Protein AF-A0A3E2N3I8-F1 (afdb_monomer)

InterPro domains:
  IPR007329 FMN-binding [PF04205] (57-126)
  IPR007329 FMN-binding [SM00900] (57-129)

Structure (mmCIF, N/CA/C/O backbone):
data_AF-A0A3E2N3I8-F1
#
_entry.id   AF-A0A3E2N3I8-F1
#
loop_
_atom_site.group_PDB
_atom_site.id
_atom_site.type_symbol
_atom_site.label_atom_id
_atom_site.label_alt_id
_atom_site.label_comp_id
_atom_site.label_asym_id
_atom_site.label_entity_id
_atom_site.label_seq_id
_atom_site.pdbx_PDB_ins_code
_atom_site.Cartn_x
_atom_site.Cartn_y
_atom_site.Cartn_z
_atom_site.occupancy
_atom_site.B_iso_or_equiv
_atom_site.auth_seq_id
_atom_site.auth_comp_id
_atom_site.auth_asym_id
_atom_site.auth_atom_id
_atom_site.pdbx_PDB_model_num
ATOM 1 N N . MET A 1 1 ? -47.978 -2.081 65.267 1.00 39.34 1 MET A N 1
ATOM 2 C CA . MET A 1 1 ? -46.931 -2.797 64.511 1.00 39.34 1 MET A CA 1
ATOM 3 C C . MET A 1 1 ? -46.840 -2.166 63.124 1.00 39.34 1 MET A C 1
ATOM 5 O O . MET A 1 1 ? -47.863 -2.122 62.464 1.00 39.34 1 MET A O 1
ATOM 9 N N . ASN A 1 2 ? -45.671 -1.611 62.777 1.00 47.62 2 ASN A N 1
ATOM 10 C CA . ASN A 1 2 ? -45.121 -1.274 61.446 1.00 47.62 2 ASN A CA 1
ATOM 11 C C . ASN A 1 2 ? -46.071 -0.808 60.320 1.00 47.62 2 ASN A C 1
ATOM 13 O O . ASN A 1 2 ? -46.862 -1.583 59.808 1.00 47.62 2 ASN A O 1
ATOM 17 N N . LYS A 1 3 ? -46.061 0.482 59.954 1.00 43.34 3 LYS A N 1
ATOM 18 C CA . LYS A 1 3 ? -45.058 1.225 59.144 1.00 43.34 3 LYS A CA 1
ATOM 19 C C . LYS A 1 3 ? -45.402 1.203 57.647 1.00 43.34 3 LYS A C 1
ATOM 21 O O . LYS A 1 3 ? -45.343 0.148 57.036 1.00 43.34 3 LYS A O 1
ATOM 26 N N . SER A 1 4 ? -45.596 2.423 57.122 1.00 53.06 4 SER A N 1
ATOM 27 C CA . SER A 1 4 ? -45.160 2.954 55.812 1.00 53.06 4 SER A CA 1
ATOM 28 C C . SER A 1 4 ? -45.605 2.243 54.530 1.00 53.06 4 SER A C 1
ATOM 30 O O . SER A 1 4 ? -45.555 1.033 54.440 1.00 53.06 4 SER A O 1
ATOM 32 N N . ASN A 1 5 ? -45.869 2.889 53.402 1.00 48.25 5 ASN A N 1
ATOM 33 C CA . ASN A 1 5 ? -46.020 4.275 52.966 1.00 48.25 5 ASN A CA 1
ATOM 34 C C . ASN A 1 5 ? -46.441 4.159 51.488 1.00 48.25 5 ASN A C 1
ATOM 36 O O . ASN A 1 5 ? -46.211 3.135 50.845 1.00 48.25 5 ASN A O 1
ATOM 40 N N . ALA A 1 6 ? -47.047 5.224 50.973 1.00 53.50 6 ALA A N 1
ATOM 41 C CA . ALA A 1 6 ? -47.477 5.411 49.593 1.00 53.50 6 ALA A CA 1
ATOM 42 C C . ALA A 1 6 ? -46.555 4.795 48.521 1.00 53.50 6 ALA A C 1
ATOM 44 O O . ALA A 1 6 ? -45.352 5.046 48.505 1.00 53.50 6 ALA A O 1
ATOM 45 N N . ASN A 1 7 ? -47.146 4.109 47.539 1.00 51.03 7 ASN A N 1
ATOM 46 C CA . ASN A 1 7 ? -46.514 3.935 46.234 1.00 51.03 7 ASN A CA 1
ATOM 47 C C . ASN A 1 7 ? -47.495 4.356 45.135 1.00 51.03 7 ASN A C 1
ATOM 49 O O . ASN A 1 7 ? -48.302 3.578 44.628 1.00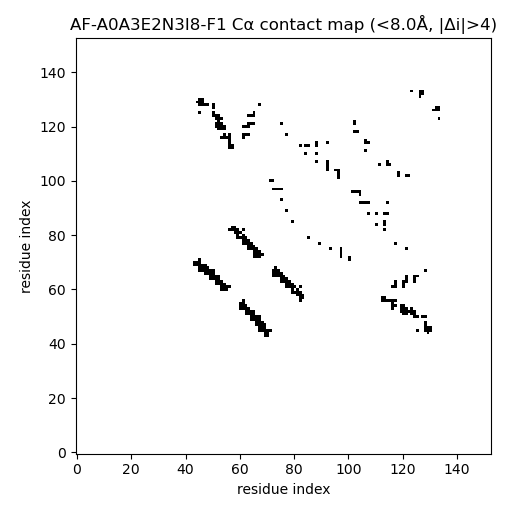 51.03 7 ASN A O 1
ATOM 53 N N . ALA A 1 8 ? -47.455 5.654 44.835 1.00 56.22 8 ALA A N 1
ATOM 54 C CA . ALA A 1 8 ? -48.108 6.248 43.686 1.00 56.22 8 ALA A CA 1
ATOM 55 C C . ALA A 1 8 ? -47.397 5.766 42.415 1.00 56.22 8 ALA A C 1
ATOM 57 O O . ALA A 1 8 ? -46.375 6.318 42.008 1.00 56.22 8 ALA A O 1
ATOM 58 N N . LYS A 1 9 ? -47.957 4.740 41.775 1.00 53.19 9 LYS A N 1
ATOM 59 C CA . LYS A 1 9 ? -47.536 4.280 40.451 1.00 53.19 9 LYS A CA 1
ATOM 60 C C . LYS A 1 9 ? -47.992 5.313 39.412 1.00 53.19 9 LYS A C 1
ATOM 62 O O . LYS A 1 9 ? -49.081 5.214 38.859 1.00 53.19 9 LYS A O 1
ATOM 67 N N . ARG A 1 10 ? -47.181 6.356 39.202 1.00 56.53 10 ARG A N 1
ATOM 68 C CA . ARG A 1 10 ? -47.326 7.313 38.093 1.00 56.53 10 ARG A CA 1
ATOM 69 C C . ARG A 1 10 ? -46.258 7.028 37.044 1.00 56.53 10 ARG A C 1
ATOM 71 O O . ARG A 1 10 ? -45.067 7.078 37.331 1.00 56.53 10 ARG A O 1
ATOM 78 N N . ASN A 1 11 ? -46.731 6.714 35.847 1.00 50.38 11 ASN A N 1
ATOM 79 C CA . ASN A 1 11 ? -45.954 6.447 34.643 1.00 50.38 11 ASN A CA 1
ATOM 80 C C . ASN A 1 11 ? -45.165 7.697 34.214 1.00 50.38 11 ASN A C 1
ATOM 82 O O . ASN A 1 11 ? -45.708 8.800 34.257 1.00 50.38 11 ASN A O 1
ATOM 86 N N . GLY A 1 12 ? -43.923 7.533 33.750 1.00 41.38 12 GLY A N 1
ATOM 87 C CA . GLY A 1 12 ? -43.133 8.639 33.211 1.00 41.38 12 GLY A CA 1
ATOM 88 C C . GLY A 1 12 ? -41.896 8.165 32.454 1.00 41.38 12 GLY A C 1
ATOM 89 O O . GLY A 1 12 ? -41.127 7.349 32.947 1.00 41.38 12 GLY A O 1
ATOM 90 N N . TYR A 1 13 ? -41.730 8.684 31.244 1.00 47.84 13 TYR A N 1
ATOM 91 C CA . TYR A 1 13 ? -40.649 8.456 30.288 1.00 47.84 13 TYR A CA 1
ATOM 92 C C . TYR A 1 13 ? -39.301 9.037 30.761 1.00 47.84 13 TYR A C 1
ATOM 94 O O . TYR A 1 13 ? -38.807 10.013 30.204 1.00 47.84 13 TYR A O 1
ATOM 102 N N . ILE A 1 14 ? -38.678 8.446 31.782 1.00 47.94 14 ILE A N 1
ATOM 103 C CA . ILE A 1 14 ? -37.394 8.917 32.345 1.00 47.94 14 ILE A CA 1
ATOM 104 C C . ILE A 1 14 ? -36.205 8.125 31.763 1.00 47.94 14 ILE A C 1
ATOM 106 O O . ILE A 1 14 ? -35.302 7.716 32.483 1.00 47.94 14 ILE A O 1
ATOM 110 N N . GLY A 1 15 ? -36.229 7.849 30.455 1.00 44.22 15 GLY A N 1
ATOM 111 C CA . GLY A 1 15 ? -35.231 6.985 29.802 1.00 44.22 15 GLY A CA 1
ATOM 112 C C . GLY A 1 15 ? -34.478 7.581 28.613 1.00 44.22 15 GLY A C 1
ATOM 113 O O . GLY A 1 15 ? -33.548 6.946 28.138 1.00 44.22 15 GLY A O 1
ATOM 114 N N . LEU A 1 16 ? -34.845 8.770 28.120 1.00 48.81 16 LEU A N 1
ATOM 115 C CA . LEU A 1 16 ? -34.192 9.358 26.934 1.00 48.81 16 LEU A CA 1
ATOM 116 C C . LEU A 1 16 ? -33.796 10.837 27.098 1.00 48.81 16 LEU A C 1
ATOM 118 O O . LEU A 1 16 ? -33.127 11.395 26.237 1.00 48.81 16 LEU A O 1
ATOM 122 N N . GLY A 1 17 ? -34.197 11.480 28.200 1.00 40.31 17 GLY A N 1
ATOM 123 C CA . GLY A 1 17 ? -34.070 12.931 28.393 1.00 40.31 17 GLY A CA 1
ATOM 124 C C . GLY A 1 17 ? -32.861 13.407 29.205 1.00 40.31 17 GLY A C 1
ATOM 125 O O . GLY A 1 17 ? -32.800 14.589 29.522 1.00 40.31 17 GLY A O 1
ATOM 126 N N . ALA A 1 18 ? -31.923 12.529 29.579 1.00 48.69 18 ALA A N 1
ATOM 127 C CA . ALA A 1 18 ? -30.846 12.861 30.525 1.00 48.69 18 ALA A CA 1
ATOM 128 C C . ALA A 1 18 ? -29.430 12.450 30.068 1.00 48.69 18 ALA A C 1
ATOM 130 O O . ALA A 1 18 ? -28.625 12.039 30.895 1.00 48.69 18 ALA A O 1
ATOM 131 N N . MET A 1 19 ? -29.101 12.564 28.774 1.00 48.38 19 MET A N 1
ATOM 132 C CA . MET A 1 19 ? -27.715 12.380 28.290 1.00 48.38 19 MET A CA 1
ATOM 133 C C . MET A 1 19 ? -27.262 13.427 27.255 1.00 48.38 19 MET A C 1
ATOM 135 O O . MET A 1 19 ? -26.342 13.190 26.483 1.00 48.38 19 MET A O 1
ATOM 139 N N . ILE A 1 20 ? -27.872 14.617 27.240 1.00 49.53 20 ILE A N 1
ATOM 140 C CA . ILE A 1 20 ? -27.355 15.770 26.477 1.00 49.53 20 ILE A CA 1
ATOM 141 C C . ILE A 1 20 ? -27.229 16.968 27.421 1.00 49.53 20 ILE A C 1
ATOM 143 O O . ILE A 1 20 ? -27.787 18.021 27.168 1.00 49.53 20 ILE A O 1
ATOM 147 N N . LEU A 1 21 ? -26.553 16.803 28.561 1.00 40.94 21 LEU A N 1
ATOM 148 C CA . LEU A 1 21 ? -26.109 17.923 29.404 1.00 40.94 21 LEU A CA 1
ATOM 149 C C . LEU A 1 21 ? -24.821 17.550 30.156 1.00 40.94 21 LEU A C 1
ATOM 151 O O . LEU A 1 21 ? -24.778 17.537 31.381 1.00 40.94 21 LEU A O 1
ATOM 155 N N . LEU A 1 22 ? -23.752 17.271 29.409 1.00 48.84 22 LEU A N 1
ATOM 156 C CA . LEU A 1 22 ? -22.384 17.453 29.910 1.00 48.84 22 LEU A CA 1
ATOM 157 C C . LEU A 1 22 ? -21.515 18.162 28.856 1.00 48.84 22 LEU A C 1
ATOM 159 O O . LEU A 1 22 ? -20.398 17.765 28.543 1.00 48.84 22 LEU A O 1
ATOM 163 N N . ALA A 1 23 ? -22.066 19.229 28.276 1.00 52.31 23 ALA A N 1
ATOM 164 C CA . ALA A 1 23 ? -21.302 20.215 27.526 1.00 52.31 23 ALA A CA 1
ATOM 165 C C . ALA A 1 23 ? -20.563 21.116 28.530 1.00 52.31 23 ALA A C 1
ATOM 167 O O . ALA A 1 23 ? -21.104 22.118 28.989 1.00 52.31 23 ALA A O 1
ATOM 168 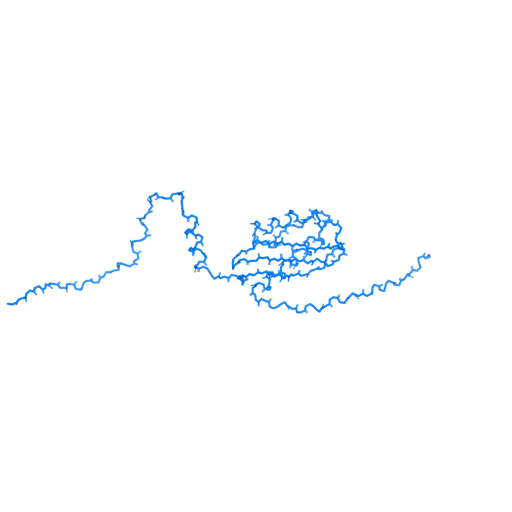N N . GLY A 1 24 ? -19.349 20.730 28.925 1.00 53.62 24 GLY A N 1
ATOM 169 C CA . GLY A 1 24 ? -18.524 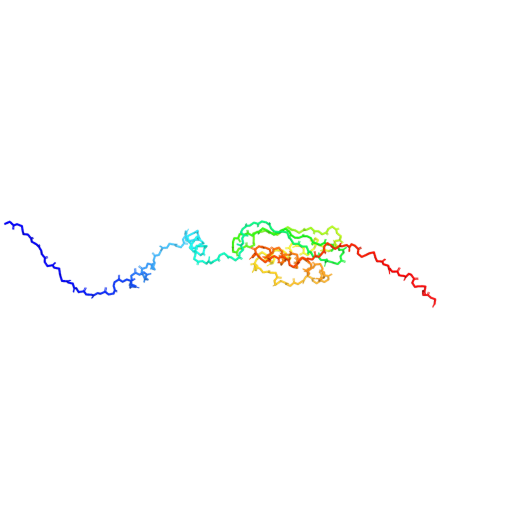21.554 29.808 1.00 53.62 24 GLY A CA 1
ATOM 170 C C . GLY A 1 24 ? -17.279 20.839 30.322 1.00 53.62 24 GLY A C 1
ATOM 171 O O . GLY A 1 24 ? -17.339 20.193 31.358 1.00 53.62 24 GLY A O 1
ATOM 172 N N . ALA A 1 25 ? -16.164 21.036 29.610 1.00 57.03 25 ALA A N 1
ATOM 173 C CA . ALA A 1 25 ? -14.785 20.637 29.928 1.00 57.03 25 ALA A CA 1
ATOM 174 C C . ALA A 1 25 ? -14.437 19.135 29.838 1.00 57.03 25 ALA A C 1
ATOM 176 O O . ALA A 1 25 ? -14.780 18.361 30.718 1.00 57.03 25 ALA A O 1
ATOM 177 N N . THR A 1 26 ? -13.664 18.749 28.808 1.00 52.81 26 THR A N 1
ATOM 178 C CA . THR A 1 26 ? -12.550 17.760 28.871 1.00 52.81 26 THR A CA 1
ATOM 179 C C . THR A 1 26 ? -11.839 17.644 27.506 1.00 52.81 26 THR A C 1
ATOM 181 O O . THR A 1 26 ? -11.745 16.583 26.902 1.00 52.81 26 THR A O 1
ATOM 184 N N . VAL A 1 27 ? -11.300 18.752 26.986 1.00 55.44 27 VAL A N 1
ATOM 185 C CA . VAL A 1 27 ? -10.673 18.825 25.641 1.00 55.44 27 VAL A CA 1
ATOM 186 C C . VAL A 1 27 ? -9.233 18.249 25.598 1.00 55.44 27 VAL A C 1
ATOM 188 O O . VAL A 1 27 ? -8.463 18.578 24.713 1.00 55.44 27 VAL A O 1
ATOM 191 N N . PHE A 1 28 ? -8.819 17.380 26.529 1.00 55.31 28 PHE A N 1
ATOM 192 C CA . PHE A 1 28 ? -7.424 16.886 26.575 1.00 55.31 28 PHE A CA 1
ATOM 193 C C . PHE A 1 28 ? -7.246 15.363 26.718 1.00 55.31 28 PHE A C 1
ATOM 195 O O . PHE A 1 28 ? -6.127 14.909 26.935 1.00 55.31 28 PHE A O 1
ATOM 202 N N . GLY A 1 29 ? -8.301 14.547 26.584 1.00 55.19 29 GLY A N 1
ATOM 203 C CA . GLY A 1 29 ? -8.151 13.092 26.774 1.00 55.19 29 GLY A CA 1
ATOM 204 C C . GLY A 1 29 ? -9.235 12.188 26.192 1.00 55.19 29 GLY A C 1
ATOM 205 O O . GLY A 1 29 ? -9.309 11.023 26.578 1.00 55.19 29 GLY A O 1
ATOM 206 N N . THR A 1 30 ? -10.091 12.681 25.294 1.00 57.53 30 THR A N 1
ATOM 207 C CA . THR A 1 30 ? -11.183 11.874 24.724 1.00 57.53 30 THR A CA 1
ATOM 208 C C . THR A 1 30 ? -10.782 11.046 23.506 1.00 57.53 30 THR A C 1
ATOM 210 O O . THR A 1 30 ? -11.532 10.144 23.158 1.00 57.53 30 THR A O 1
ATOM 213 N N . ASP A 1 31 ? -9.619 11.268 22.889 1.00 60.94 31 ASP A N 1
ATOM 214 C CA . ASP A 1 31 ? -9.164 10.505 21.713 1.00 60.94 31 ASP A CA 1
ATOM 215 C C . ASP A 1 31 ? -9.154 8.974 21.917 1.00 60.94 31 ASP A C 1
ATOM 217 O O . ASP A 1 31 ? -9.718 8.266 21.074 1.00 60.94 31 ASP A O 1
ATOM 221 N N . PRO A 1 32 ? -8.616 8.414 23.027 1.00 65.12 32 PRO A N 1
ATOM 222 C CA . PRO A 1 32 ? -8.659 6.967 23.239 1.00 65.12 32 PRO A CA 1
ATOM 223 C C . PRO A 1 32 ? -10.080 6.457 23.511 1.00 65.12 32 PRO A C 1
ATOM 225 O O . PRO A 1 32 ? -10.426 5.354 23.091 1.00 65.12 32 PRO A O 1
ATOM 228 N N . LEU A 1 33 ? -10.925 7.259 24.169 1.00 56.59 33 LEU A N 1
ATOM 229 C CA . LEU A 1 33 ? -12.303 6.881 24.488 1.00 56.59 33 LEU A CA 1
ATOM 230 C C . LEU A 1 33 ? -13.203 6.927 23.243 1.00 56.59 33 LEU A C 1
ATOM 232 O O . LEU A 1 33 ? -14.013 6.029 23.034 1.00 56.59 33 LEU A O 1
ATOM 236 N N . TYR A 1 34 ? -13.018 7.927 22.382 1.00 61.81 34 TYR A N 1
ATOM 237 C CA . TYR A 1 34 ? -13.727 8.063 21.113 1.00 61.81 34 TYR A CA 1
ATOM 238 C C . TYR A 1 34 ? -13.352 6.934 20.148 1.00 61.81 34 TYR A C 1
ATOM 240 O O . TYR A 1 34 ? -14.237 6.297 19.581 1.00 61.81 34 TYR A O 1
ATOM 248 N N . LYS A 1 35 ? -12.055 6.608 20.038 1.00 60.97 35 LYS A N 1
ATOM 249 C CA . LYS A 1 35 ? -11.572 5.487 19.218 1.00 60.97 35 LYS A CA 1
ATOM 250 C C . LYS A 1 35 ? -12.080 4.136 19.734 1.00 60.97 35 LYS A C 1
ATOM 252 O O . LYS A 1 35 ? -12.474 3.298 18.935 1.00 60.97 35 LYS A O 1
ATOM 257 N N . ALA A 1 36 ? -12.133 3.924 21.052 1.00 63.38 36 ALA A N 1
ATOM 258 C CA . ALA A 1 36 ? -12.650 2.681 21.635 1.00 63.38 36 ALA A CA 1
ATOM 259 C C . ALA A 1 36 ? -14.166 2.494 21.417 1.00 63.38 36 ALA A C 1
ATOM 261 O O . ALA A 1 36 ? -14.621 1.382 21.134 1.00 63.38 36 ALA A O 1
ATOM 262 N N . ILE A 1 37 ? -14.952 3.571 21.510 1.00 61.44 37 ILE A N 1
ATOM 263 C CA . ILE A 1 37 ? -16.397 3.525 21.246 1.00 61.44 37 ILE A CA 1
ATOM 264 C C . ILE A 1 37 ? -16.669 3.352 19.739 1.00 61.44 37 ILE A C 1
ATOM 266 O O . ILE A 1 37 ? -17.487 2.517 19.364 1.00 61.44 37 ILE A O 1
ATOM 270 N N . ASP A 1 38 ? -15.949 4.042 18.848 1.00 66.62 38 ASP A N 1
ATOM 271 C CA . ASP A 1 38 ? -16.096 3.853 17.391 1.00 66.62 38 ASP A CA 1
ATOM 272 C C . ASP A 1 38 ? -15.679 2.437 16.935 1.00 66.62 38 ASP A C 1
ATOM 274 O O . ASP A 1 38 ? -16.358 1.791 16.122 1.00 66.62 38 ASP A O 1
ATOM 278 N N . SER A 1 39 ? -14.614 1.892 17.536 1.00 60.91 39 SER A N 1
ATOM 279 C CA . SER A 1 39 ? -14.172 0.514 17.313 1.00 60.91 39 SER A CA 1
ATOM 280 C C . SER A 1 39 ? -15.206 -0.528 17.747 1.00 60.91 39 SER A C 1
ATOM 282 O O . SER A 1 39 ? -15.332 -1.539 17.066 1.00 60.91 39 SER A O 1
ATOM 284 N N . SER A 1 40 ? -15.979 -0.283 18.809 1.00 62.03 40 SER A N 1
ATOM 285 C CA . SER A 1 40 ? -16.958 -1.246 19.343 1.00 62.03 40 SER A CA 1
ATOM 286 C C . SER A 1 40 ? -18.363 -1.131 18.740 1.00 62.03 40 SER A C 1
ATOM 288 O O . SER A 1 40 ? -19.111 -2.105 18.766 1.00 62.03 40 SER A O 1
ATOM 290 N N . VAL A 1 41 ? -18.732 0.025 18.177 1.00 67.62 41 VAL A N 1
ATOM 291 C CA . VAL A 1 41 ? -20.083 0.265 17.631 1.00 67.62 41 VAL A CA 1
ATOM 292 C C . VAL A 1 41 ? -20.203 -0.091 16.146 1.00 67.62 41 VAL A C 1
ATOM 294 O O . VAL A 1 41 ? -21.274 -0.509 15.707 1.00 67.62 41 VAL A O 1
ATOM 297 N N . ARG A 1 42 ? -19.135 0.060 15.347 1.00 66.88 42 ARG A N 1
ATOM 298 C CA . ARG A 1 42 ? -19.183 -0.284 13.911 1.00 66.88 42 ARG A CA 1
ATOM 299 C C . ARG A 1 42 ? -18.733 -1.726 13.662 1.00 66.88 42 ARG A C 1
ATOM 301 O O . ARG A 1 42 ? -17.762 -2.139 14.297 1.00 66.88 42 ARG A O 1
ATOM 308 N N . PRO A 1 43 ? -19.351 -2.451 12.716 1.00 70.12 43 PRO A N 1
ATOM 309 C CA . PRO A 1 43 ? -18.845 -3.752 12.289 1.00 70.12 43 PRO A CA 1
ATOM 310 C C . PRO A 1 43 ? -17.417 -3.622 11.738 1.00 70.12 43 PRO A C 1
ATOM 312 O O . PRO A 1 43 ? -17.060 -2.592 11.157 1.00 70.12 43 PRO A O 1
ATOM 315 N N . GLU A 1 44 ? -16.594 -4.645 11.964 1.00 78.69 44 GLU A N 1
ATOM 316 C CA . GLU A 1 44 ? -15.288 -4.765 11.313 1.00 78.69 44 GLU A CA 1
ATOM 317 C C . GLU A 1 44 ? -15.495 -4.991 9.808 1.00 78.69 44 GLU A C 1
ATOM 319 O O . GLU A 1 44 ? -16.374 -5.747 9.397 1.00 78.69 44 GLU A O 1
ATOM 324 N N . ILE A 1 45 ? -14.728 -4.265 8.994 1.00 85.75 45 ILE A N 1
ATOM 325 C CA . ILE A 1 45 ? -14.732 -4.353 7.526 1.00 85.75 45 ILE A CA 1
ATOM 326 C C . ILE A 1 45 ? -13.742 -5.430 7.074 1.00 85.75 45 ILE A C 1
ATOM 328 O O . ILE A 1 45 ? -13.984 -6.127 6.094 1.00 85.75 45 ILE A O 1
ATOM 332 N N . TYR A 1 46 ? -12.634 -5.554 7.800 1.00 88.44 46 TYR A N 1
ATOM 333 C CA . TYR A 1 46 ? -11.548 -6.480 7.533 1.00 88.44 46 TYR A CA 1
ATOM 334 C C . TYR A 1 46 ? -11.395 -7.445 8.704 1.00 88.44 46 TYR A C 1
ATOM 336 O O . TYR A 1 46 ? -11.596 -7.069 9.856 1.00 88.44 46 TYR A O 1
ATOM 344 N N . VAL A 1 47 ? -10.977 -8.672 8.426 1.00 87.69 47 VAL A N 1
ATOM 345 C CA . VAL A 1 47 ? -10.408 -9.556 9.437 1.00 87.69 47 VAL A CA 1
ATOM 346 C C . VAL A 1 47 ? -8.977 -9.070 9.698 1.00 87.69 47 VAL A C 1
ATOM 348 O O . VAL A 1 47 ? -8.208 -8.944 8.745 1.00 87.69 47 VAL A O 1
ATOM 351 N N . PRO A 1 48 ? -8.598 -8.749 10.948 1.00 88.56 48 PRO A N 1
ATOM 352 C CA . PRO A 1 48 ? -7.249 -8.289 11.24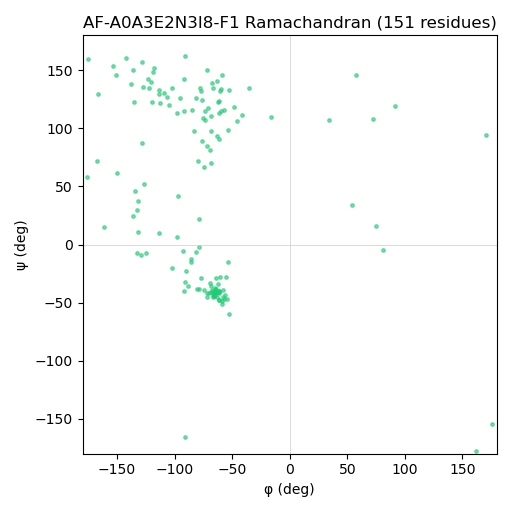9 1.00 88.56 48 PRO A CA 1
ATOM 353 C C . PRO A 1 48 ? -6.194 -9.331 10.868 1.00 88.56 48 PRO A C 1
ATOM 355 O O . PRO A 1 48 ? -6.316 -10.508 11.213 1.00 88.56 48 PRO A O 1
ATOM 358 N N . GLY A 1 49 ? -5.134 -8.891 10.200 1.00 89.12 49 GLY A N 1
ATOM 359 C CA . GLY A 1 49 ? -4.076 -9.779 9.737 1.00 89.12 49 GLY A CA 1
ATOM 360 C C . GLY A 1 49 ? -3.221 -9.156 8.646 1.00 89.12 49 GLY A C 1
ATOM 361 O O . GLY A 1 49 ? -3.408 -8.003 8.257 1.00 89.12 49 GLY A O 1
ATOM 362 N N . THR A 1 50 ? -2.272 -9.941 8.150 1.00 92.50 50 THR A N 1
ATOM 363 C CA . THR A 1 50 ? -1.461 -9.578 6.988 1.00 92.50 50 THR A CA 1
ATOM 364 C C . THR A 1 50 ? -1.914 -10.405 5.797 1.00 92.50 50 THR A C 1
ATOM 366 O O . THR A 1 50 ? -1.973 -11.633 5.869 1.00 92.50 50 THR A O 1
ATOM 369 N N . TYR A 1 51 ? -2.224 -9.722 4.702 1.00 91.44 51 TYR A N 1
ATOM 370 C CA . TYR A 1 51 ? -2.714 -10.314 3.470 1.00 91.44 51 TYR A CA 1
ATOM 371 C C . TYR A 1 51 ? -1.788 -9.946 2.327 1.00 91.44 51 TYR A C 1
ATOM 373 O O . TYR A 1 51 ? -1.404 -8.791 2.172 1.00 91.44 51 TYR A O 1
ATOM 381 N N . THR A 1 52 ? -1.462 -10.936 1.509 1.00 91.75 52 THR A N 1
ATOM 382 C CA . THR A 1 52 ? -0.639 -10.742 0.318 1.00 91.75 52 THR A CA 1
ATOM 383 C C . THR A 1 52 ? -1.529 -10.733 -0.917 1.00 91.75 52 THR A C 1
ATOM 385 O O . THR A 1 52 ? -2.384 -11.611 -1.062 1.00 91.75 52 THR A O 1
ATOM 388 N N . GLY A 1 53 ? -1.304 -9.788 -1.822 1.00 91.00 53 GLY A N 1
ATOM 389 C CA . GLY A 1 53 ? -1.895 -9.752 -3.158 1.00 91.00 53 GLY A CA 1
ATOM 390 C C . GLY A 1 53 ? -0.823 -9.580 -4.229 1.00 91.00 53 GLY A C 1
ATOM 391 O O . GLY A 1 53 ? 0.289 -9.129 -3.946 1.00 91.00 53 GLY A O 1
ATOM 392 N N . THR A 1 54 ? -1.129 -9.987 -5.460 1.00 91.12 54 THR A N 1
ATOM 393 C CA . THR A 1 54 ? -0.168 -9.954 -6.567 1.00 91.12 54 THR A CA 1
ATOM 394 C C . THR A 1 54 ? -0.812 -9.466 -7.856 1.00 91.12 54 THR A C 1
ATOM 396 O O . THR A 1 54 ? -1.910 -9.864 -8.230 1.00 91.12 54 THR A O 1
ATOM 399 N N . ALA A 1 55 ? -0.103 -8.617 -8.588 1.00 90.25 55 ALA A N 1
ATOM 400 C CA . ALA A 1 55 ? -0.579 -8.083 -9.856 1.00 90.25 55 ALA A CA 1
ATOM 401 C C . ALA A 1 55 ? 0.558 -7.969 -10.866 1.00 90.25 55 ALA A C 1
ATOM 403 O O . ALA A 1 55 ? 1.739 -7.969 -10.516 1.00 90.25 55 ALA A O 1
ATOM 404 N N . ARG A 1 56 ? 0.210 -7.881 -12.149 1.00 87.75 56 ARG A N 1
ATOM 405 C CA . ARG A 1 56 ? 1.192 -7.732 -13.225 1.00 87.75 56 ARG A CA 1
ATOM 406 C C . ARG A 1 56 ? 1.417 -6.250 -13.524 1.00 87.75 56 ARG A C 1
ATOM 408 O O . ARG A 1 56 ? 0.517 -5.579 -14.013 1.00 87.75 56 ARG A O 1
ATOM 415 N N . GLY A 1 57 ? 2.629 -5.772 -13.270 1.00 86.69 57 GLY A N 1
ATOM 416 C CA . GLY A 1 57 ? 3.103 -4.440 -13.632 1.00 86.69 57 GLY A CA 1
ATOM 417 C C . GLY A 1 57 ? 3.768 -4.372 -15.003 1.00 86.69 57 GLY A C 1
ATOM 418 O O . GLY A 1 57 ? 3.632 -5.265 -15.846 1.00 86.69 57 GLY A O 1
ATOM 419 N N . TYR A 1 58 ? 4.466 -3.261 -15.238 1.00 84.62 58 TYR A N 1
ATOM 420 C CA . TYR A 1 58 ? 5.139 -2.972 -16.502 1.00 84.62 58 TYR A CA 1
ATOM 421 C C . TYR A 1 58 ? 6.299 -3.937 -16.785 1.00 84.62 58 TYR A C 1
ATOM 423 O O . TYR A 1 58 ? 6.451 -4.423 -17.905 1.00 84.62 58 TYR A O 1
ATOM 431 N N . GLY A 1 59 ? 7.121 -4.209 -15.774 1.00 82.75 59 GLY A N 1
ATOM 432 C CA . GLY A 1 59 ? 8.326 -5.027 -15.873 1.00 82.75 59 GLY A CA 1
ATOM 433 C C . GLY A 1 59 ? 8.163 -6.447 -15.330 1.00 82.75 59 GLY A C 1
ATOM 434 O O . GLY A 1 59 ? 8.915 -7.344 -15.716 1.00 82.75 59 GLY A O 1
ATOM 435 N N . GLY A 1 60 ? 7.167 -6.707 -14.480 1.00 86.75 60 GLY A N 1
ATOM 436 C CA . GLY A 1 60 ? 6.894 -8.060 -14.005 1.00 86.75 60 GLY A CA 1
ATOM 437 C C . GLY A 1 60 ? 5.785 -8.145 -12.971 1.00 86.75 60 GLY A C 1
ATOM 438 O O . GLY A 1 60 ? 4.869 -7.335 -12.957 1.00 86.75 60 GLY A O 1
ATOM 439 N N . ILE A 1 61 ? 5.836 -9.178 -12.134 1.00 88.19 61 ILE A N 1
ATOM 440 C CA . ILE A 1 61 ? 4.879 -9.332 -11.037 1.00 88.19 61 ILE A CA 1
ATOM 441 C C . ILE A 1 61 ? 5.267 -8.394 -9.893 1.00 88.19 61 ILE A C 1
ATOM 443 O O . ILE A 1 61 ? 6.438 -8.304 -9.522 1.00 88.19 61 ILE A O 1
ATOM 447 N N . VAL A 1 62 ? 4.259 -7.715 -9.358 1.00 90.50 62 VAL A N 1
ATOM 448 C CA . VAL A 1 62 ? 4.303 -6.893 -8.155 1.00 90.50 62 VAL A CA 1
ATOM 449 C C . VAL A 1 62 ? 3.529 -7.627 -7.069 1.00 90.50 62 VAL A C 1
ATOM 451 O O . VAL A 1 62 ? 2.398 -8.056 -7.292 1.00 90.50 62 VAL A O 1
ATOM 454 N N . THR A 1 63 ? 4.136 -7.762 -5.900 1.00 91.81 63 THR A N 1
ATOM 455 C CA . THR A 1 63 ? 3.557 -8.382 -4.709 1.00 91.81 63 THR A CA 1
ATOM 456 C C . THR A 1 63 ? 3.377 -7.310 -3.646 1.00 91.81 63 THR A C 1
ATOM 458 O O . THR A 1 63 ? 4.326 -6.584 -3.361 1.00 91.81 63 THR A O 1
ATOM 461 N N . ALA A 1 64 ? 2.187 -7.205 -3.058 1.00 92.88 64 ALA A N 1
ATOM 462 C CA . ALA A 1 64 ? 1.895 -6.286 -1.964 1.00 92.88 64 ALA A CA 1
ATOM 463 C C . ALA A 1 64 ? 1.456 -7.064 -0.719 1.00 92.88 64 ALA A C 1
ATOM 465 O O . ALA A 1 64 ? 0.476 -7.805 -0.765 1.00 92.88 64 ALA A O 1
ATOM 466 N N . ASP A 1 65 ? 2.165 -6.863 0.384 1.00 93.06 65 ASP A N 1
ATOM 467 C CA . ASP A 1 65 ? 1.818 -7.335 1.718 1.00 93.06 65 ASP A CA 1
ATOM 468 C C . ASP A 1 65 ? 1.142 -6.196 2.481 1.00 93.06 65 ASP A C 1
ATOM 470 O O . ASP A 1 65 ? 1.752 -5.170 2.787 1.00 93.06 65 ASP A O 1
ATOM 474 N N . VAL A 1 66 ? -0.139 -6.369 2.781 1.00 93.75 66 VAL A N 1
ATOM 475 C CA . VAL A 1 66 ? -0.979 -5.363 3.425 1.00 93.75 66 VAL A CA 1
ATOM 476 C C . VAL A 1 66 ? -1.353 -5.853 4.812 1.00 93.75 66 VAL A C 1
ATOM 478 O O . VAL A 1 66 ? -1.963 -6.909 4.963 1.00 93.75 66 VAL A O 1
ATOM 481 N N . THR A 1 67 ? -0.998 -5.082 5.835 1.00 93.38 67 THR A N 1
ATOM 482 C CA . THR A 1 67 ? -1.455 -5.331 7.204 1.00 93.38 67 THR A CA 1
ATOM 483 C C . THR A 1 67 ? -2.673 -4.475 7.475 1.00 93.38 67 THR A C 1
ATOM 485 O O . THR A 1 67 ? -2.639 -3.257 7.294 1.00 93.38 67 THR A O 1
ATOM 488 N N . VAL A 1 68 ? -3.744 -5.118 7.917 1.00 91.12 68 VAL A N 1
ATOM 489 C CA . VAL A 1 68 ? -4.996 -4.457 8.262 1.00 91.12 68 VAL A CA 1
ATOM 490 C C . VAL A 1 68 ? -5.352 -4.716 9.717 1.00 91.12 68 VAL A C 1
ATOM 492 O O . VAL A 1 68 ? -5.234 -5.829 10.232 1.00 91.12 68 VAL A O 1
ATOM 495 N N . SER A 1 69 ? -5.855 -3.671 10.353 1.00 86.81 69 SER A N 1
ATOM 496 C CA . SER A 1 69 ? -6.710 -3.756 11.525 1.00 86.81 69 SER A CA 1
ATOM 497 C C . SER A 1 69 ? -8.159 -3.802 11.056 1.00 86.81 69 SER A C 1
ATOM 499 O O . SER A 1 69 ? -8.466 -3.395 9.937 1.00 86.81 69 SER A O 1
ATOM 501 N N . GLY A 1 70 ? -9.086 -4.238 11.912 1.00 81.00 70 GLY A N 1
ATOM 502 C CA . GLY A 1 70 ? -10.452 -4.570 11.486 1.00 81.00 70 GLY A CA 1
ATOM 503 C C . GLY A 1 70 ? -11.216 -3.479 10.717 1.00 81.00 70 GLY A C 1
ATOM 504 O O . GLY A 1 70 ? -12.221 -3.760 10.072 1.00 81.00 70 GLY A O 1
ATOM 505 N N . LYS A 1 71 ? -10.756 -2.222 10.745 1.00 83.31 71 LYS A N 1
ATOM 506 C CA . LYS A 1 71 ? -11.326 -1.093 9.992 1.00 83.31 71 LYS A CA 1
ATOM 507 C C . LYS A 1 71 ? -10.312 -0.292 9.173 1.00 83.31 71 LYS A C 1
ATOM 509 O O . LYS A 1 71 ? -10.735 0.574 8.414 1.00 83.31 71 LYS A O 1
ATOM 514 N N . THR A 1 72 ? -9.012 -0.531 9.339 1.00 86.94 72 THR A N 1
ATOM 515 C CA . THR A 1 72 ? -7.954 0.324 8.785 1.00 86.94 72 THR A CA 1
ATOM 516 C C . THR A 1 72 ? -6.830 -0.484 8.161 1.00 86.94 72 THR A C 1
ATOM 518 O O . THR A 1 72 ? -6.516 -1.584 8.597 1.00 86.94 72 THR A O 1
ATOM 521 N N . ILE A 1 73 ? -6.198 0.093 7.151 1.00 91.94 73 ILE A N 1
ATOM 522 C CA . ILE A 1 73 ? -4.937 -0.339 6.573 1.00 91.94 73 ILE A CA 1
ATOM 523 C C . ILE A 1 73 ? -3.820 0.269 7.418 1.00 91.94 73 ILE A C 1
ATOM 525 O O . ILE A 1 73 ? -3.687 1.494 7.474 1.00 91.94 73 ILE A O 1
ATOM 529 N N . ASP A 1 74 ? -3.042 -0.579 8.080 1.00 90.94 74 ASP A N 1
ATOM 530 C CA . ASP A 1 74 ? -1.997 -0.155 9.011 1.00 90.9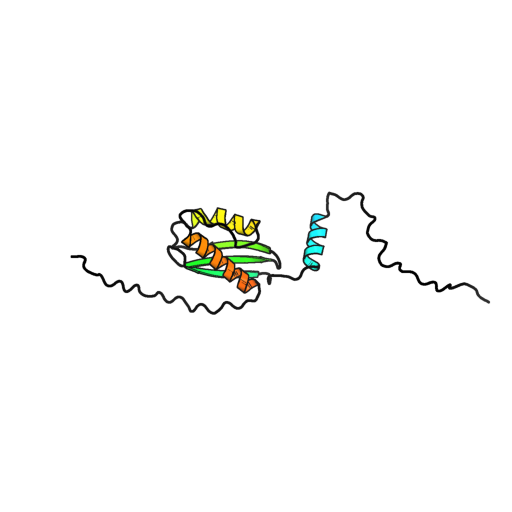4 74 ASP A CA 1
ATOM 531 C C . ASP A 1 74 ? -0.648 -0.004 8.310 1.00 90.94 74 ASP A C 1
ATOM 533 O O . ASP A 1 74 ? 0.111 0.923 8.592 1.00 90.94 74 ASP A O 1
ATOM 537 N N . SER A 1 75 ? -0.337 -0.918 7.392 1.00 91.81 75 SER A N 1
ATOM 538 C CA . SER A 1 75 ? 0.896 -0.873 6.616 1.00 91.81 75 SER A CA 1
ATOM 539 C C . SER A 1 75 ? 0.741 -1.576 5.278 1.00 91.81 75 SER A C 1
ATOM 541 O O . SER A 1 75 ? -0.081 -2.478 5.109 1.00 91.81 75 SER A O 1
ATOM 543 N N . ILE A 1 76 ? 1.550 -1.144 4.318 1.00 92.19 76 ILE A N 1
ATOM 544 C CA . ILE A 1 76 ? 1.643 -1.743 2.994 1.00 92.19 76 ILE A CA 1
ATOM 545 C C . ILE A 1 76 ? 3.133 -1.855 2.676 1.00 92.19 76 ILE A C 1
ATOM 547 O O . ILE A 1 76 ? 3.855 -0.858 2.686 1.00 92.19 76 ILE A O 1
ATOM 551 N N . ALA A 1 77 ? 3.591 -3.067 2.399 1.00 90.38 77 ALA A N 1
ATOM 552 C CA . ALA A 1 77 ? 4.916 -3.348 1.877 1.00 90.38 77 ALA A CA 1
ATOM 553 C C . ALA A 1 77 ? 4.761 -3.903 0.465 1.00 90.38 77 ALA A C 1
ATOM 555 O O . ALA A 1 77 ? 3.931 -4.769 0.224 1.00 90.38 77 ALA A O 1
ATOM 556 N N . VAL A 1 78 ? 5.541 -3.402 -0.485 1.00 90.69 78 VAL A N 1
ATOM 557 C CA . VAL A 1 78 ? 5.433 -3.823 -1.882 1.00 90.69 78 VAL A CA 1
ATOM 558 C C . VAL A 1 78 ? 6.798 -4.237 -2.393 1.00 90.69 78 VAL A C 1
ATOM 560 O O . VAL A 1 78 ? 7.788 -3.535 -2.188 1.00 90.69 78 VAL A O 1
ATOM 563 N N . ASN A 1 79 ? 6.830 -5.356 -3.106 1.00 89.00 79 ASN A N 1
ATOM 564 C CA . ASN A 1 79 ? 7.996 -5.864 -3.799 1.00 89.00 7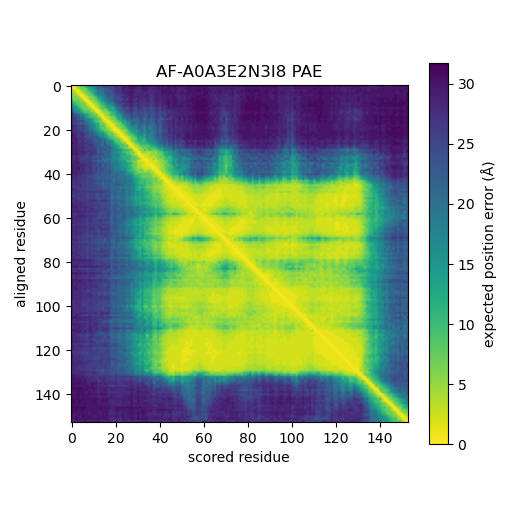9 ASN A CA 1
ATOM 565 C C . ASN A 1 79 ? 7.692 -6.050 -5.292 1.00 89.00 79 ASN A C 1
ATOM 567 O O . ASN A 1 79 ? 6.603 -6.468 -5.672 1.00 89.00 79 ASN A O 1
ATOM 571 N N . GLY A 1 80 ? 8.661 -5.759 -6.150 1.00 85.19 80 GLY A N 1
ATOM 572 C CA . GLY A 1 80 ? 8.513 -5.862 -7.599 1.00 85.19 80 GLY A CA 1
ATOM 573 C C . GLY A 1 80 ? 9.868 -5.773 -8.280 1.00 85.19 80 GLY A C 1
ATOM 574 O O . GLY A 1 80 ? 10.190 -4.767 -8.901 1.00 85.19 80 GLY A O 1
ATOM 575 N N . GLU A 1 81 ? 10.675 -6.826 -8.154 1.00 80.31 81 GLU A N 1
ATOM 576 C CA . GLU A 1 81 ? 12.085 -6.847 -8.584 1.00 80.31 81 GLU A CA 1
ATOM 577 C C . GLU A 1 81 ? 12.303 -6.478 -10.058 1.00 80.31 81 GLU A C 1
ATOM 579 O O . GLU A 1 81 ? 13.359 -5.966 -10.422 1.00 80.31 81 GLU A O 1
ATOM 584 N N . LYS A 1 82 ? 11.312 -6.737 -10.919 1.00 81.81 82 LYS A N 1
ATOM 585 C CA . LYS A 1 82 ? 11.405 -6.464 -12.359 1.00 81.81 82 LYS A CA 1
ATOM 586 C C . LYS A 1 82 ? 10.858 -5.088 -12.761 1.00 81.81 82 LYS A C 1
ATOM 588 O O . LYS A 1 82 ? 10.971 -4.714 -13.924 1.00 81.81 82 LYS A O 1
ATOM 593 N N . GLU A 1 83 ? 10.263 -4.329 -11.843 1.00 83.50 83 GLU A N 1
ATOM 594 C CA . GLU A 1 83 ? 9.693 -3.010 -12.129 1.00 83.50 83 GLU A CA 1
ATOM 595 C C . GLU A 1 83 ? 10.770 -1.917 -12.144 1.00 83.50 83 GLU A C 1
ATOM 597 O O . GLU A 1 83 ? 11.491 -1.705 -11.173 1.00 83.50 83 GLU A O 1
ATOM 602 N N . THR A 1 84 ? 10.847 -1.153 -13.234 1.00 80.31 84 THR A N 1
ATOM 603 C CA . THR A 1 84 ? 11.902 -0.141 -13.421 1.00 80.31 84 THR A CA 1
ATOM 604 C C . THR A 1 84 ? 11.667 1.144 -12.618 1.00 80.31 84 THR A C 1
ATOM 606 O O . THR A 1 84 ? 12.622 1.821 -12.251 1.00 80.31 84 THR A O 1
ATOM 609 N N . LEU A 1 85 ? 10.404 1.495 -12.345 1.00 82.12 85 LEU A N 1
ATOM 610 C CA . LEU A 1 85 ? 10.016 2.760 -11.698 1.00 82.12 85 LEU A CA 1
ATOM 611 C C . LEU A 1 85 ? 9.399 2.571 -10.308 1.00 82.12 85 LEU A C 1
ATOM 613 O O . LEU A 1 85 ? 8.875 3.522 -9.729 1.00 82.12 85 LEU A O 1
ATOM 617 N N . LEU A 1 86 ? 9.466 1.360 -9.751 1.00 82.94 86 LEU A N 1
ATOM 618 C CA . LEU A 1 86 ? 8.789 1.025 -8.499 1.00 82.94 86 LEU A CA 1
ATOM 619 C C . LEU A 1 86 ? 9.219 1.942 -7.350 1.00 82.94 86 LEU A C 1
ATOM 621 O O . LEU A 1 86 ? 8.376 2.523 -6.678 1.00 82.94 86 LEU A O 1
ATOM 625 N N .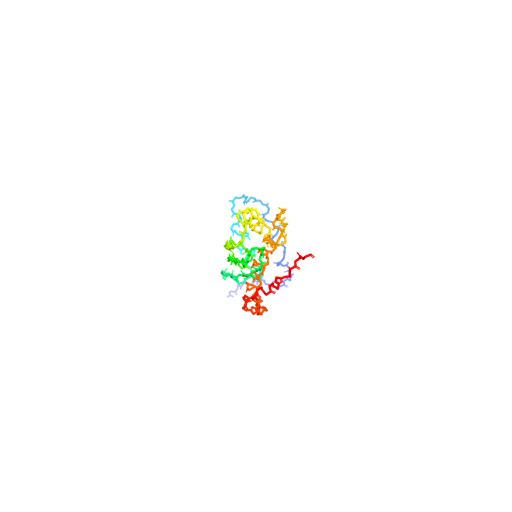 SER A 1 87 ? 10.523 2.158 -7.181 1.00 82.88 87 SER A N 1
ATOM 626 C CA . SER A 1 87 ? 11.073 3.004 -6.114 1.00 82.88 87 SER A CA 1
ATOM 627 C C . SER A 1 87 ? 10.609 4.464 -6.173 1.00 82.88 87 SER A C 1
ATOM 629 O O . SER A 1 87 ? 10.530 5.115 -5.135 1.00 82.88 87 SER A O 1
ATOM 631 N N . MET A 1 88 ? 10.277 4.977 -7.362 1.00 81.69 88 MET A N 1
ATOM 632 C CA . MET A 1 88 ? 9.751 6.332 -7.543 1.00 81.69 88 MET A CA 1
ATOM 633 C C . MET A 1 88 ? 8.263 6.416 -7.185 1.00 81.69 88 MET A C 1
ATOM 635 O O . MET A 1 88 ? 7.818 7.410 -6.617 1.00 81.69 88 MET A O 1
ATOM 639 N N . VAL A 1 89 ? 7.492 5.382 -7.527 1.00 83.56 89 VAL A N 1
ATOM 640 C CA . VAL A 1 89 ? 6.036 5.351 -7.333 1.00 83.56 89 VAL A CA 1
ATOM 641 C C . VAL A 1 89 ? 5.663 4.988 -5.900 1.00 83.56 89 VAL A C 1
ATOM 643 O O . VAL A 1 89 ? 4.714 5.551 -5.358 1.00 83.56 89 VAL A O 1
ATOM 646 N N . LEU A 1 90 ? 6.403 4.061 -5.287 1.00 84.81 90 LEU A N 1
ATOM 647 C CA . LEU A 1 90 ? 6.058 3.464 -4.001 1.00 84.81 90 LEU A CA 1
ATOM 648 C C . LEU A 1 90 ? 5.783 4.467 -2.884 1.00 84.81 90 LEU A C 1
ATOM 650 O O . LEU A 1 90 ? 4.667 4.430 -2.378 1.00 84.81 90 LEU A O 1
ATOM 654 N N . PRO A 1 91 ? 6.709 5.353 -2.481 1.00 86.06 91 PRO A N 1
ATOM 655 C CA . PRO A 1 91 ? 6.482 6.192 -1.307 1.00 86.06 91 PRO A CA 1
ATOM 656 C C . PRO A 1 91 ? 5.225 7.057 -1.469 1.00 86.06 91 PRO A C 1
ATOM 658 O O . PRO A 1 91 ? 4.308 6.968 -0.662 1.00 86.06 91 PRO A O 1
ATOM 661 N N . GLY A 1 92 ? 5.101 7.792 -2.579 1.00 86.69 92 GLY A N 1
ATOM 662 C CA . GLY A 1 92 ? 3.956 8.683 -2.791 1.00 86.69 92 GLY A CA 1
ATOM 663 C C . GLY A 1 92 ? 2.617 7.955 -2.941 1.00 86.69 92 GLY A C 1
ATOM 664 O O . GLY A 1 92 ? 1.600 8.412 -2.413 1.00 86.69 92 GLY A O 1
ATOM 665 N N . LEU A 1 93 ? 2.602 6.821 -3.647 1.00 88.75 93 LEU A N 1
ATOM 666 C CA . LEU A 1 93 ? 1.373 6.061 -3.872 1.00 88.75 93 LEU A CA 1
ATOM 667 C C . LEU A 1 93 ? 0.912 5.366 -2.587 1.00 88.75 93 LEU A C 1
ATOM 669 O O . LEU A 1 93 ? -0.259 5.451 -2.227 1.00 88.75 93 LEU A O 1
ATOM 673 N N . THR A 1 94 ? 1.836 4.726 -1.875 1.00 88.94 94 THR A N 1
ATOM 674 C CA . THR A 1 94 ? 1.533 3.965 -0.657 1.00 88.94 94 THR A CA 1
ATOM 675 C C . THR A 1 94 ? 1.108 4.890 0.481 1.00 88.94 94 THR A C 1
ATOM 677 O O . THR A 1 94 ? 0.110 4.614 1.146 1.00 88.94 94 THR A O 1
ATOM 680 N N . ASP A 1 95 ? 1.771 6.040 0.638 1.00 89.94 95 ASP A N 1
ATOM 681 C CA . ASP A 1 95 ? 1.375 7.067 1.607 1.00 89.94 95 ASP A CA 1
ATOM 682 C C . ASP A 1 95 ? -0.030 7.605 1.313 1.00 89.94 95 ASP A C 1
ATOM 684 O O . ASP A 1 95 ? -0.838 7.791 2.223 1.00 89.94 95 ASP A O 1
ATOM 688 N N . SER A 1 96 ? -0.361 7.807 0.032 1.00 90.56 96 SER A N 1
ATOM 689 C CA . SER A 1 96 ? -1.696 8.253 -0.377 1.00 90.56 96 SER A CA 1
ATOM 690 C C . SER A 1 96 ? -2.772 7.216 -0.051 1.00 90.56 96 SER A C 1
ATOM 692 O O . SER A 1 96 ? -3.860 7.593 0.389 1.00 90.56 96 SER A O 1
ATOM 694 N N . ILE A 1 97 ? -2.474 5.924 -0.233 1.00 90.69 97 ILE A N 1
ATOM 695 C CA . ILE A 1 97 ? -3.389 4.828 0.112 1.00 90.69 97 ILE A CA 1
ATOM 696 C C . ILE A 1 97 ? -3.588 4.762 1.627 1.00 90.69 97 ILE A C 1
ATOM 698 O O . ILE A 1 97 ? -4.725 4.680 2.084 1.00 90.69 97 ILE A O 1
ATOM 702 N N . LEU A 1 98 ? -2.517 4.860 2.419 1.00 90.88 98 LEU A N 1
ATOM 703 C CA . LEU A 1 98 ? -2.609 4.868 3.882 1.00 90.88 98 LEU A CA 1
ATOM 704 C C . LEU A 1 98 ? -3.356 6.104 4.404 1.00 90.88 98 LEU A C 1
ATOM 706 O O . LEU A 1 98 ? -4.146 5.991 5.338 1.00 90.88 98 LEU A O 1
ATOM 710 N N . ALA A 1 99 ? -3.173 7.273 3.789 1.00 89.25 99 ALA A N 1
ATOM 711 C CA . ALA A 1 99 ? -3.870 8.494 4.188 1.00 89.25 99 ALA A CA 1
ATOM 712 C C . ALA A 1 99 ? -5.369 8.460 3.846 1.00 89.25 99 ALA A C 1
ATOM 714 O O . ALA A 1 99 ? -6.197 8.883 4.652 1.00 89.25 99 ALA A O 1
ATOM 715 N N . LYS A 1 100 ? -5.730 7.963 2.655 1.00 91.38 100 LYS A N 1
ATOM 716 C CA . LYS A 1 100 ? -7.128 7.879 2.201 1.00 91.38 100 LYS A CA 1
ATOM 717 C C . LYS A 1 100 ? -7.844 6.611 2.660 1.00 91.38 100 LYS A C 1
ATOM 719 O O . LYS A 1 100 ? -9.066 6.557 2.557 1.00 91.38 100 LYS A O 1
ATOM 724 N N . GLN A 1 101 ? -7.102 5.609 3.134 1.00 89.94 101 GLN A N 1
ATOM 725 C CA . GLN A 1 101 ? -7.611 4.274 3.469 1.00 89.94 101 GLN A CA 1
ATOM 726 C C . GLN A 1 101 ? -8.367 3.630 2.291 1.00 89.94 101 GLN A C 1
ATOM 728 O O . GLN A 1 101 ? -9.357 2.924 2.471 1.00 89.94 101 GLN A O 1
ATOM 733 N N . SER A 1 102 ? -7.908 3.920 1.071 1.00 88.44 102 SER A N 1
ATOM 734 C CA . SER A 1 102 ? -8.523 3.507 -0.190 1.00 88.44 102 SER A CA 1
ATOM 735 C C . SER A 1 102 ? -7.460 3.369 -1.274 1.00 88.44 102 SER A C 1
ATOM 737 O O . SER A 1 102 ? -6.498 4.138 -1.317 1.00 88.44 102 SER A O 1
ATOM 739 N N . THR A 1 103 ? -7.655 2.406 -2.166 1.00 87.75 103 THR A N 1
ATOM 740 C CA . THR A 1 103 ? -6.853 2.172 -3.374 1.00 87.75 103 THR A CA 1
ATOM 741 C C . THR A 1 103 ? -7.242 3.085 -4.537 1.00 87.75 103 THR A C 1
ATOM 743 O O . THR A 1 103 ? -6.522 3.145 -5.535 1.00 87.75 103 THR A O 1
ATOM 746 N N . GLU A 1 104 ? -8.318 3.871 -4.400 1.00 88.00 104 GLU A N 1
ATOM 747 C CA . GLU A 1 104 ? -8.736 4.912 -5.349 1.00 88.00 104 GLU A CA 1
ATOM 748 C C . GLU A 1 104 ? -7.826 6.152 -5.256 1.00 88.00 104 GLU A C 1
ATOM 750 O O . GLU A 1 104 ? -8.202 7.248 -4.822 1.00 88.00 104 GLU A O 1
ATOM 755 N N . VAL A 1 105 ? -6.570 5.955 -5.649 1.00 88.75 105 VAL A N 1
ATOM 756 C CA . VAL A 1 105 ? -5.530 6.979 -5.708 1.00 88.75 105 VAL A CA 1
ATOM 757 C C . VAL A 1 105 ? -5.030 7.172 -7.134 1.00 88.75 105 VAL A C 1
ATOM 759 O O . VAL A 1 105 ? -5.052 6.259 -7.971 1.00 88.75 105 VAL A O 1
ATOM 762 N N . ASP A 1 106 ? -4.566 8.387 -7.408 1.00 87.81 106 ASP A N 1
ATOM 763 C CA . ASP A 1 106 ? -4.067 8.754 -8.724 1.00 87.81 106 ASP A CA 1
ATOM 764 C C . ASP A 1 106 ? -2.769 8.011 -9.042 1.00 87.81 106 ASP A C 1
ATOM 766 O O . ASP A 1 106 ? -1.888 7.838 -8.197 1.00 87.81 106 ASP A O 1
ATOM 770 N N . ALA A 1 107 ? -2.653 7.563 -10.290 1.00 88.00 107 ALA A N 1
ATOM 771 C CA . ALA A 1 107 ? -1.425 6.959 -10.776 1.00 88.00 107 ALA A CA 1
ATOM 772 C C . ALA A 1 107 ? -0.329 8.020 -10.955 1.00 88.00 107 ALA A C 1
ATOM 774 O O . ALA A 1 107 ? -0.599 9.170 -11.306 1.00 88.00 107 ALA A O 1
ATOM 775 N N . VAL A 1 108 ? 0.927 7.611 -10.788 1.00 85.25 108 VAL A N 1
ATOM 776 C CA . VAL A 1 108 ? 2.074 8.491 -11.026 1.00 85.25 108 VAL A CA 1
ATOM 777 C C . VAL A 1 108 ? 2.312 8.614 -12.531 1.00 85.25 108 VAL A C 1
ATOM 779 O O . VAL A 1 108 ? 2.347 7.620 -13.264 1.00 85.25 108 VAL A O 1
ATOM 782 N N . SER A 1 109 ? 2.473 9.851 -13.003 1.00 84.50 109 SER A N 1
ATOM 783 C CA . SER A 1 109 ? 2.694 10.134 -14.422 1.00 84.50 109 SER A CA 1
ATOM 784 C C . SER A 1 109 ? 3.973 9.456 -14.926 1.00 84.50 109 SER A C 1
ATOM 786 O O . SER A 1 109 ? 5.013 9.516 -14.274 1.00 84.50 109 SER A O 1
ATOM 788 N N . GLY A 1 110 ? 3.890 8.777 -16.073 1.00 83.81 110 GLY A N 1
ATOM 789 C CA . GLY A 1 110 ? 4.998 7.993 -16.636 1.00 83.81 110 GLY A CA 1
ATOM 790 C C . GLY A 1 110 ? 5.186 6.595 -16.030 1.00 83.81 110 GLY A C 1
ATOM 791 O O . GLY A 1 110 ? 5.993 5.829 -16.546 1.00 83.81 110 GLY A O 1
ATOM 792 N N . ALA A 1 111 ? 4.418 6.227 -14.998 1.00 86.44 111 ALA A N 1
ATOM 793 C CA . ALA A 1 111 ? 4.486 4.918 -14.347 1.00 86.44 111 ALA A CA 1
ATOM 794 C C . ALA A 1 111 ? 3.099 4.281 -14.142 1.00 86.44 111 ALA A C 1
ATOM 796 O O . ALA A 1 111 ? 2.886 3.516 -13.206 1.00 86.44 111 ALA A O 1
ATOM 797 N N . THR A 1 112 ? 2.142 4.581 -15.026 1.00 89.25 112 THR A N 1
ATOM 798 C CA . THR A 1 112 ? 0.732 4.187 -14.880 1.00 89.25 112 THR A CA 1
ATOM 799 C C . THR A 1 112 ? 0.532 2.681 -14.710 1.00 89.25 112 THR A C 1
ATOM 801 O O . THR A 1 112 ? -0.232 2.274 -13.840 1.00 89.25 112 THR A O 1
ATOM 804 N N . LEU A 1 113 ? 1.231 1.851 -15.494 1.00 88.88 113 LEU A N 1
ATOM 805 C CA . LEU A 1 113 ? 1.149 0.387 -15.390 1.00 88.88 113 LEU A CA 1
ATOM 806 C C . LEU A 1 113 ? 1.647 -0.117 -14.030 1.00 88.88 113 LEU A C 1
ATOM 808 O O . LEU A 1 113 ? 0.969 -0.912 -13.388 1.00 88.88 113 LEU A O 1
ATOM 812 N N . SER A 1 114 ? 2.781 0.399 -13.555 1.00 89.69 114 SER A N 1
ATOM 813 C CA . SER A 1 114 ? 3.319 0.072 -12.231 1.00 89.69 114 SER A CA 1
ATOM 814 C C . SER A 1 114 ? 2.398 0.563 -11.108 1.00 89.69 114 SER A C 1
ATOM 816 O O . SER A 1 114 ? 2.122 -0.183 -10.175 1.00 89.69 114 SER A O 1
ATOM 818 N N . SER A 1 115 ? 1.863 1.789 -11.203 1.00 91.06 115 SER A N 1
ATOM 819 C CA . SER A 1 115 ? 0.903 2.320 -10.223 1.00 91.06 115 SER A CA 1
ATOM 820 C C . SER A 1 115 ? -0.383 1.498 -10.171 1.00 91.06 115 SER A C 1
ATOM 822 O O . SER A 1 115 ? -0.903 1.252 -9.087 1.00 91.06 115 SER A O 1
ATOM 824 N N . ASN A 1 116 ? -0.901 1.069 -11.323 1.00 90.94 116 ASN A N 1
ATOM 825 C CA . ASN A 1 116 ? -2.088 0.221 -11.378 1.00 90.94 116 ASN A CA 1
ATOM 826 C C . ASN A 1 116 ? -1.815 -1.162 -10.786 1.00 90.94 116 ASN A C 1
ATOM 828 O O . ASN A 1 116 ? -2.622 -1.620 -9.990 1.00 90.94 116 ASN A O 1
ATOM 832 N N . ALA A 1 117 ? -0.658 -1.767 -11.063 1.00 91.44 117 ALA A N 1
ATOM 833 C CA . ALA A 1 117 ? -0.290 -3.043 -10.458 1.00 91.44 117 ALA A CA 1
ATOM 834 C C . ALA A 1 117 ? -0.179 -2.965 -8.929 1.00 91.44 117 ALA A C 1
ATOM 836 O O . ALA A 1 117 ? -0.643 -3.862 -8.237 1.00 91.44 117 ALA A O 1
ATOM 837 N N . ILE A 1 118 ? 0.380 -1.884 -8.377 1.00 90.50 118 ILE A N 1
ATOM 838 C CA . ILE A 1 118 ? 0.406 -1.696 -6.918 1.00 90.50 118 ILE A CA 1
ATOM 839 C C . ILE A 1 118 ? -1.022 -1.618 -6.363 1.00 90.50 118 ILE A C 1
ATOM 841 O O . ILE A 1 118 ? -1.329 -2.310 -5.397 1.00 90.50 118 ILE A O 1
ATOM 845 N N . LYS A 1 119 ? -1.897 -0.814 -6.983 1.00 92.44 119 LYS A N 1
ATOM 846 C CA . LYS A 1 119 ? -3.303 -0.694 -6.562 1.00 92.44 119 LYS A CA 1
ATOM 847 C C . LYS A 1 119 ? -4.021 -2.039 -6.614 1.00 92.44 119 LYS A C 1
ATOM 849 O O . LYS A 1 119 ? -4.598 -2.434 -5.614 1.00 92.44 119 LYS A O 1
ATOM 854 N N . GLU A 1 120 ? -3.895 -2.770 -7.719 1.00 92.12 120 GLU A N 1
ATOM 855 C CA . GLU A 1 120 ? -4.497 -4.095 -7.892 1.00 92.12 120 GLU A CA 1
ATOM 856 C C . GLU A 1 120 ? -3.967 -5.117 -6.877 1.00 92.12 120 GLU A C 1
ATOM 858 O O . GLU A 1 120 ? -4.738 -5.896 -6.323 1.00 92.12 120 GLU A O 1
ATOM 863 N N . ALA A 1 121 ? -2.660 -5.117 -6.595 1.00 91.81 121 ALA A N 1
ATOM 864 C CA . ALA A 1 121 ? -2.075 -6.010 -5.599 1.00 91.81 121 ALA A CA 1
ATOM 865 C C . ALA A 1 121 ? -2.596 -5.692 -4.187 1.00 91.81 121 ALA A C 1
ATOM 867 O O . ALA A 1 121 ? -2.926 -6.604 -3.430 1.00 91.81 121 ALA A O 1
ATOM 868 N N . VAL A 1 122 ? -2.723 -4.407 -3.842 1.00 92.12 122 VAL A N 1
ATOM 869 C CA . VAL A 1 122 ? -3.320 -3.977 -2.571 1.00 92.12 122 VAL A CA 1
ATOM 870 C C . VAL A 1 122 ? -4.810 -4.327 -2.525 1.00 92.12 122 VAL A C 1
ATOM 872 O O . VAL A 1 122 ? -5.262 -4.869 -1.522 1.00 92.12 122 VAL A O 1
ATOM 875 N N . ASP A 1 123 ? -5.563 -4.105 -3.603 1.00 92.06 123 ASP A N 1
ATOM 876 C CA . ASP A 1 123 ? -6.984 -4.461 -3.702 1.00 92.06 123 ASP A CA 1
ATOM 877 C C . ASP A 1 123 ? -7.211 -5.951 -3.472 1.00 92.06 123 ASP A C 1
ATOM 879 O O . ASP A 1 123 ? -8.078 -6.330 -2.689 1.00 92.06 123 ASP A O 1
ATOM 88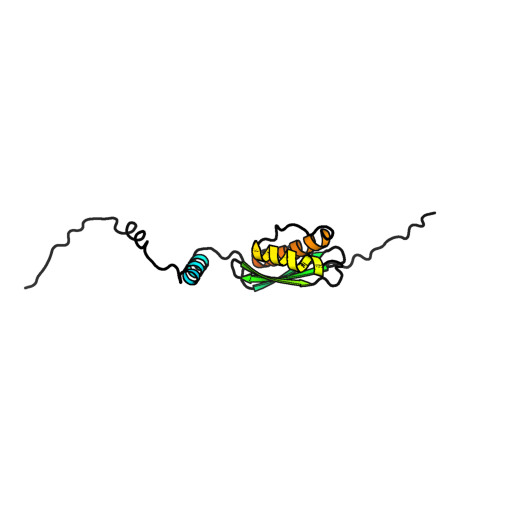3 N N . GLN A 1 124 ? -6.393 -6.808 -4.084 1.00 91.50 124 GLN A N 1
ATOM 884 C CA . GLN A 1 124 ? -6.467 -8.246 -3.846 1.00 91.50 124 GLN A CA 1
ATOM 885 C C . GLN A 1 124 ? -6.194 -8.612 -2.385 1.00 91.50 124 GLN A C 1
ATOM 887 O O . GLN A 1 124 ? -6.865 -9.487 -1.835 1.00 91.50 124 GLN A O 1
ATOM 892 N N . ALA A 1 125 ? -5.217 -7.966 -1.745 1.00 89.56 125 ALA A N 1
ATOM 893 C CA . ALA A 1 125 ? -4.942 -8.189 -0.331 1.00 89.56 125 ALA A CA 1
ATOM 894 C C . ALA A 1 125 ? -6.124 -7.741 0.549 1.00 89.56 125 ALA A C 1
ATOM 896 O O . ALA A 1 125 ? -6.523 -8.462 1.463 1.00 89.56 125 ALA A O 1
ATOM 897 N N . LEU A 1 126 ? -6.734 -6.593 0.241 1.00 90.00 126 LEU A N 1
ATOM 898 C CA . LEU A 1 126 ? -7.904 -6.075 0.954 1.00 90.00 126 LEU A CA 1
ATOM 899 C C . LEU A 1 126 ? -9.166 -6.916 0.723 1.00 90.00 126 LEU A C 1
ATOM 901 O O . LEU A 1 126 ? -9.950 -7.085 1.653 1.00 90.00 126 LEU A O 1
ATOM 905 N N . ALA A 1 127 ? -9.362 -7.469 -0.474 1.00 89.56 127 ALA A N 1
ATOM 906 C CA . ALA A 1 127 ? -10.453 -8.397 -0.770 1.00 89.56 127 ALA A CA 1
ATOM 907 C C . ALA A 1 127 ? -10.335 -9.656 0.106 1.00 89.56 127 ALA A C 1
ATOM 909 O O . ALA A 1 127 ? -11.268 -10.011 0.827 1.00 89.56 127 ALA A O 1
ATOM 910 N N . ARG A 1 128 ? -9.134 -10.249 0.175 1.00 86.38 128 ARG A N 1
ATOM 911 C CA . ARG A 1 128 ? -8.851 -11.379 1.080 1.00 86.38 128 ARG A CA 1
ATOM 912 C C . ARG A 1 128 ? -9.113 -11.022 2.540 1.00 86.38 128 ARG A C 1
ATOM 914 O O . ARG A 1 128 ? -9.667 -11.831 3.282 1.00 86.38 128 ARG A O 1
ATOM 921 N N . ALA A 1 129 ? -8.765 -9.802 2.944 1.00 86.75 129 ALA A N 1
ATOM 922 C CA . ALA A 1 129 ? -9.056 -9.306 4.282 1.00 86.75 129 ALA A CA 1
ATOM 923 C C . ALA A 1 129 ? -10.558 -9.179 4.576 1.00 86.75 129 ALA A C 1
ATOM 925 O O . ALA A 1 129 ? -10.964 -9.332 5.723 1.00 86.75 129 ALA A 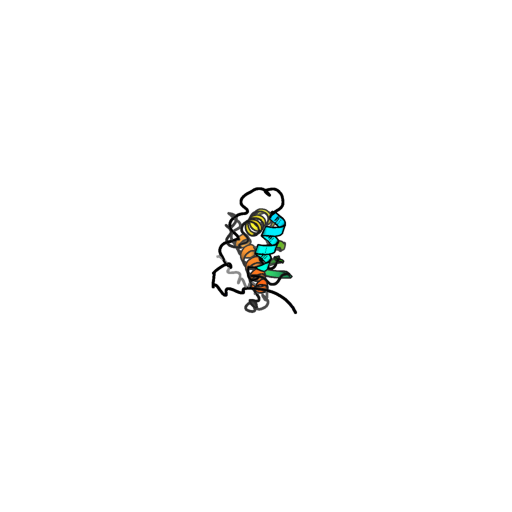O 1
ATOM 926 N N . ARG A 1 130 ? -11.403 -8.945 3.566 1.00 88.12 130 ARG A N 1
ATOM 927 C CA . ARG A 1 130 ? -12.875 -8.935 3.698 1.00 88.12 130 ARG A CA 1
ATOM 928 C C . ARG A 1 130 ? -13.487 -10.338 3.739 1.00 88.12 130 ARG A C 1
ATOM 930 O O . ARG A 1 130 ? -14.698 -10.468 3.892 1.00 88.12 130 ARG A O 1
ATOM 937 N N . GLY A 1 131 ? -12.671 -11.384 3.606 1.00 80.44 131 GLY A N 1
ATOM 938 C CA . GLY A 1 131 ? -13.154 -12.753 3.437 1.00 80.44 131 GLY A CA 1
ATOM 939 C C . GLY A 1 131 ? -13.696 -13.022 2.033 1.00 80.44 131 GLY A C 1
ATOM 940 O O . GLY A 1 131 ? -14.390 -14.017 1.835 1.00 80.44 131 GLY A O 1
ATOM 941 N N . GLU A 1 132 ? -13.386 -12.156 1.065 1.00 77.50 132 GLU A N 1
ATOM 942 C CA . GLU A 1 132 ? -13.600 -12.455 -0.344 1.00 77.50 132 GLU A CA 1
ATOM 943 C C . GLU A 1 132 ? -12.491 -13.425 -0.754 1.00 77.50 132 GLU A C 1
ATOM 945 O O . GLU A 1 132 ? -11.301 -13.093 -0.774 1.00 77.50 132 GLU A O 1
ATOM 950 N N . GLU A 1 133 ? -12.878 -14.676 -0.983 1.00 59.69 133 GLU A N 1
ATOM 951 C CA . GLU A 1 133 ? -11.969 -15.680 -1.511 1.00 59.69 133 GLU A CA 1
ATOM 952 C C . GLU A 1 133 ? -11.532 -15.194 -2.897 1.00 59.69 133 GLU A C 1
ATOM 954 O O . GLU A 1 133 ? -12.389 -14.880 -3.729 1.00 59.69 133 GLU A O 1
ATOM 959 N N . PRO A 1 134 ? -10.222 -15.025 -3.146 1.00 53.72 134 PRO A N 1
ATOM 960 C CA . PRO A 1 134 ? -9.775 -14.513 -4.423 1.00 53.72 134 PRO A CA 1
ATOM 961 C C . PRO A 1 134 ? -10.231 -15.514 -5.476 1.00 53.72 134 PRO A C 1
ATOM 963 O O . PRO A 1 134 ? -9.872 -16.690 -5.391 1.00 53.72 134 PRO A O 1
ATOM 966 N N . GLU A 1 135 ? -10.999 -15.042 -6.460 1.00 49.78 135 GLU A N 1
ATOM 967 C CA . GLU A 1 135 ? -11.173 -15.734 -7.733 1.00 49.78 135 GLU A CA 1
ATOM 968 C C . GLU A 1 135 ? -9.793 -16.257 -8.116 1.00 49.78 135 GLU A C 1
ATOM 970 O O . GLU A 1 135 ? -8.858 -15.470 -8.292 1.00 49.78 135 GLU A O 1
ATOM 975 N N . THR A 1 136 ? -9.630 -17.580 -8.087 1.00 43.12 136 THR A N 1
ATOM 976 C CA . THR A 1 136 ? -8.351 -18.254 -8.270 1.00 43.12 136 THR A CA 1
ATOM 977 C C . THR A 1 136 ? -7.746 -17.752 -9.567 1.00 43.12 136 THR A C 1
ATOM 979 O O . THR A 1 136 ? -8.140 -18.202 -10.642 1.00 43.12 136 THR A O 1
ATOM 982 N N . VAL A 1 137 ? -6.819 -16.798 -9.488 1.00 55.66 137 VAL A N 1
ATOM 983 C CA . VAL A 1 137 ? -6.014 -16.430 -10.640 1.00 55.66 137 VAL A CA 1
ATOM 984 C C . VAL A 1 137 ? -5.056 -17.605 -10.765 1.00 55.66 137 VAL A C 1
ATOM 986 O O . VAL A 1 137 ? -4.227 -17.786 -9.867 1.00 55.66 137 VAL A O 1
ATOM 989 N N . PRO A 1 138 ? -5.224 -18.481 -11.773 1.00 48.53 138 PRO A N 1
ATOM 990 C CA . PRO A 1 138 ? -4.318 -19.595 -11.950 1.00 48.53 138 PRO A CA 1
ATOM 991 C C . PRO A 1 138 ? -2.908 -19.023 -11.980 1.00 48.53 138 PRO A C 1
ATOM 993 O O . PRO A 1 138 ? -2.665 -17.999 -12.626 1.00 48.53 138 PRO A O 1
ATOM 996 N N . GLU A 1 139 ? -2.032 -19.674 -11.219 1.00 51.88 139 GLU A N 1
ATOM 997 C CA . GLU A 1 139 ? -0.584 -19.639 -11.350 1.00 51.88 139 GLU A CA 1
ATOM 998 C C . GLU A 1 139 ? -0.204 -19.088 -12.722 1.00 51.88 139 GLU A C 1
ATOM 1000 O O . GLU A 1 139 ? -0.517 -19.699 -13.749 1.00 51.88 139 GLU A O 1
ATOM 1005 N N . ILE A 1 140 ? 0.353 -17.873 -12.744 1.00 50.69 140 ILE A N 1
ATOM 1006 C CA . ILE A 1 140 ? 0.772 -17.220 -13.979 1.00 50.69 140 ILE A CA 1
ATOM 1007 C C . ILE A 1 140 ? 1.974 -18.019 -14.471 1.00 50.69 140 ILE A C 1
ATOM 1009 O O . ILE A 1 140 ? 3.124 -17.650 -14.244 1.00 50.69 140 ILE A O 1
ATOM 1013 N N . ALA A 1 141 ? 1.684 -19.139 -15.132 1.00 43.47 141 ALA A N 1
ATOM 1014 C CA . ALA A 1 141 ? 2.582 -19.809 -16.033 1.00 43.47 141 ALA A CA 1
ATOM 1015 C C . ALA A 1 141 ? 3.120 -18.714 -16.945 1.00 43.47 141 ALA A C 1
ATOM 1017 O O . ALA A 1 141 ? 2.358 -18.016 -17.626 1.00 43.47 141 ALA A O 1
ATOM 1018 N N . GLU A 1 142 ? 4.434 -18.520 -16.895 1.00 47.97 142 GLU A N 1
ATOM 1019 C CA . GLU A 1 142 ? 5.154 -17.735 -17.876 1.00 47.97 142 GLU A CA 1
ATOM 1020 C C . GLU A 1 142 ? 4.653 -18.177 -19.250 1.00 47.97 142 GLU A C 1
ATOM 1022 O O . GLU A 1 142 ? 4.951 -19.282 -19.695 1.00 47.97 142 GLU A O 1
ATOM 1027 N N . LYS A 1 143 ? 3.838 -17.358 -19.928 1.00 46.56 143 LYS A N 1
ATOM 1028 C CA . LYS A 1 143 ? 3.607 -17.581 -21.352 1.00 46.56 143 LYS A CA 1
ATOM 1029 C C . LYS A 1 143 ? 4.987 -17.420 -21.984 1.00 46.56 143 LYS A C 1
ATOM 1031 O O . LYS A 1 143 ? 5.487 -16.289 -21.949 1.00 46.56 143 LYS A O 1
ATOM 1036 N N . PRO A 1 144 ? 5.617 -18.474 -22.544 1.00 43.50 144 PRO A N 1
ATOM 1037 C CA . PRO A 1 144 ? 6.799 -18.264 -23.352 1.00 43.50 144 PRO A CA 1
ATOM 1038 C C . PRO A 1 144 ? 6.372 -17.313 -24.465 1.00 43.50 144 PRO A C 1
ATOM 1040 O O . PRO A 1 144 ? 5.459 -17.602 -25.246 1.00 43.50 144 PRO A O 1
ATOM 1043 N N . SER A 1 145 ? 6.975 -16.127 -24.458 1.00 47.94 145 SER A N 1
ATOM 1044 C CA . SER A 1 145 ? 6.850 -15.154 -25.528 1.00 47.94 145 SER A CA 1
ATOM 1045 C C . SER A 1 145 ? 7.404 -15.812 -26.788 1.00 47.94 145 SER A C 1
ATOM 1047 O O . SER A 1 145 ? 8.601 -15.791 -27.047 1.00 47.94 145 SER A O 1
ATOM 1049 N N . SER A 1 146 ? 6.535 -16.474 -27.548 1.00 47.81 146 SER A N 1
ATOM 1050 C CA . SER A 1 146 ? 6.828 -16.908 -28.908 1.00 47.81 146 SER A CA 1
ATOM 1051 C C . SER A 1 146 ? 6.655 -15.698 -29.818 1.00 47.81 146 SER A C 1
ATOM 1053 O O . SER A 1 146 ? 5.691 -15.581 -30.571 1.00 47.81 146 SER A O 1
ATOM 1055 N N . LEU A 1 147 ? 7.595 -14.758 -29.721 1.00 60.31 147 LEU A N 1
ATOM 1056 C CA . LEU A 1 147 ? 7.819 -13.812 -30.803 1.00 60.31 147 LEU A CA 1
ATOM 1057 C C . LEU A 1 147 ? 8.406 -14.626 -31.957 1.00 60.31 147 LEU A C 1
ATOM 1059 O O . LEU A 1 147 ? 9.505 -15.163 -31.860 1.00 60.31 147 LEU A O 1
ATOM 1063 N N . LYS A 1 148 ? 7.634 -14.791 -33.032 1.00 60.00 148 LYS A N 1
ATOM 1064 C CA . LYS A 1 148 ? 8.212 -15.183 -34.315 1.00 60.00 148 LYS A CA 1
ATOM 1065 C C . LYS A 1 148 ? 8.989 -13.972 -34.815 1.00 60.00 148 LYS A C 1
ATOM 1067 O O . LYS A 1 148 ? 8.374 -12.933 -35.052 1.00 60.00 148 LYS A O 1
ATOM 1072 N N . ASP A 1 149 ? 10.300 -14.114 -34.971 1.00 59.81 149 ASP A N 1
ATOM 1073 C CA . ASP A 1 149 ? 11.143 -13.121 -35.632 1.00 59.81 149 ASP A CA 1
ATOM 1074 C C . ASP A 1 149 ? 10.692 -12.994 -37.092 1.00 59.81 149 ASP A C 1
ATOM 1076 O O . ASP A 1 149 ? 11.062 -13.778 -37.966 1.00 59.81 149 ASP A O 1
ATOM 1080 N N . GLY A 1 150 ? 9.806 -12.034 -37.347 1.00 60.53 150 GLY A N 1
ATOM 1081 C CA . GLY A 1 150 ? 9.465 -11.611 -38.693 1.00 60.53 150 GLY A CA 1
ATOM 1082 C C . GLY A 1 150 ? 10.631 -10.808 -39.249 1.00 60.53 150 GLY A C 1
ATOM 1083 O O . GLY A 1 150 ? 10.956 -9.740 -38.736 1.00 60.53 150 GLY A O 1
ATOM 1084 N N . THR A 1 151 ? 11.274 -11.329 -40.286 1.00 52.19 151 THR A N 1
ATOM 1085 C CA . THR A 1 151 ? 12.246 -10.587 -41.084 1.00 52.19 151 THR A CA 1
ATOM 1086 C C . THR A 1 151 ? 11.549 -9.370 -41.698 1.00 52.19 151 THR A C 1
ATOM 1088 O O . THR A 1 151 ? 10.645 -9.526 -42.515 1.00 52.19 151 THR A O 1
ATOM 1091 N N . TYR A 1 152 ? 11.954 -8.163 -41.306 1.00 60.28 152 TYR A N 1
ATOM 1092 C CA . TYR A 1 152 ? 11.613 -6.946 -42.038 1.00 60.28 152 TYR A CA 1
ATOM 1093 C C . TYR A 1 152 ? 12.627 -6.801 -43.177 1.00 60.28 152 TYR A C 1
ATOM 1095 O O . TYR A 1 152 ? 13.757 -6.371 -42.946 1.00 60.28 152 TYR A O 1
ATOM 1103 N N . THR A 1 153 ? 12.245 -7.232 -44.379 1.00 66.06 153 THR A N 1
ATOM 1104 C CA . THR A 1 153 ? 12.909 -6.854 -45.639 1.00 66.06 153 THR A CA 1
ATOM 1105 C C . THR A 1 153 ? 12.125 -5.760 -46.327 1.00 66.06 153 THR A C 1
ATOM 1107 O O . THR A 1 153 ? 10.885 -5.926 -46.394 1.00 66.06 153 THR A O 1
#

Organism: NCBI:txid253257

Mean predicted aligned error: 15.72 Å

Radius of gyration: 27.65 Å; Cα contacts (8 Å, |Δi|>4): 185; chains: 1; bounding box: 61×41×110 Å

Secondary structure (DSSP, 8-state):
--------------SSSSSS---S--TTS-HHHHHHHHHHHSPPSS-SEEEEEEEE-SSSEEEEEEEEETTEEEEEEEE-TT-SSHHHHHHHHHHHHHHHTSS--PPPTT-HHHHHHHHHHHHHHHHHHTT----------------------

Foldseek 3Di:
DDDDDDDDPDDDDPDPPPDPPPPDDDPDPCVVVVVVVVVPPDFFQFAFDWFKFWFAFDQGIKIWIWGDDSHATPAIDIDDPRQPCCVVFPPVQRVVCRVVVALPDDGDPPRNRVSVRSSRRVVQRSCVRNVNDPPCPDDPDPPPPPPDPDDDD

Solvent-accessible surface area (backbone atoms only — not comparable to full-atom values): 9554 Å² total; per-residue (Å²): 133,86,80,88,76,91,80,84,90,73,89,74,87,84,82,79,85,84,84,88,80,80,91,74,88,71,97,82,71,50,68,68,56,51,51,52,49,54,62,70,73,50,82,68,65,29,56,63,47,77,27,71,15,67,22,71,31,76,52,33,63,25,38,20,44,32,32,32,45,33,83,44,61,76,46,76,48,75,49,40,92,51,38,89,58,46,84,75,44,44,63,65,48,52,52,48,27,55,72,66,67,41,69,92,61,80,60,48,90,96,39,49,52,45,40,48,13,52,34,48,2,44,49,46,10,52,38,47,28,53,68,42,76,72,78,79,72,71,79,82,68,78,72,77,82,79,74,75,86,73,82,88,126

pLDDT: mean 73.66, std 17.88, range [39.34, 93.75]

Sequence (153 aa):
MNKSNANAKRNGYIGLGAMILLAGATVFGTDPLYKAIDSSVRPEIYVPGTYTGTARGYGGIVTADVTVSGKTIDSIAVNGEKETLLSMVLPGLTDSILAKQSTEVDAVSGATLSSNAIKEAVDQALARARGEEPETVPEIAEKPSSLKDGTYT

Nearest PDB structures (foldseek):
  7r7j-assembly1_A  TM=2.906E-01  e=8.723E-01  Escherichia coli K-12
  3if8-assembly1_A  TM=2.240E-01  e=2.218E-01  Homo sapiens
  6jde-assembly2_A  TM=3.278E-01  e=1.730E+00  Escherichia coli K-12
  7r7j-assembly2_B  TM=2.375E-01  e=1.119E+00  Escherichia coli K-12
  8h5y-assembly2_A  TM=2.543E-01  e=2.361E+00  Escherichia coli K-12